Protein 1YBX (pdb70)

CATH classification: 3.30.1310.10

Secondary structure (DSSP, 8-state):
-HHHHHHHH-----HHHHHHHH-EEEEEETTTTEEEEEETT--EEEEEE-GGG--TT----HHHHHHHHHHHHHHHH--HHHHHHH-/-HHHHHHHHH-----HHHHHHHH-EEEEEETTTTEEEEEETT--EEEEEE-GGG--TT----HHHHHHHHHHHHHHHH--HHHHHHT-

Solvent-accessible surface area: 10453 Å² total

B-factor: mean 31.69, std 5.4, range [2.0, 58.17]

Nearest PDB structures (foldseek):
  1ybx-assembly1_A  TM=1.006E+00  e=7.674E-14  Acetivibrio thermocellus
  1pug-assembly1_A  TM=8.263E-01  e=1.359E-05  Escherichia coli
  1pug-assembly2_C  TM=8.792E-01  e=3.454E-05  Escherichia coli
  1pug-assembly2_D  TM=8.418E-01  e=7.685E-05  Escherichia coli
  1pug-assembly1_B  TM=8.303E-01  e=6.726E-05  Escherichia coli

Foldseek 3Di:
DVVVVVLVVLCVLVVVVVVQQPAWDKFFFPVRQWIWIATLVGDTDDIHGHCVPVDPVPVVCVVGCVVGSVVRSVVSVCVVVSVVVSD/DVVVVVVLVVLVVLCVLVVQQQPAWDKFFPPVRQWMWIAGLVRDTDDIHHHCVVDDPVPVVCVVGVVVRSVVRSVVSVCSVVSVVVSD

Radius of gyration: 20.38 Å; Cα contacts (8 Å, |Δi|>4): 255; chains: 2; bounding box: 25×35×67 Å

InterPro domains:
  IPR004401 Nucleoid-associated protein YbaB/EbfC [MF_00274] (11-105)
  IPR004401 Nucleoid-associated protein YbaB/EbfC [PF02575] (18-106)
  IPR004401 Nucleoid-associated protein YbaB/EbfC [PIRSF004555] (10-112)
  IPR004401 Nucleoid-associated protein YbaB/EbfC [PTHR33449] (8-112)
  IPR004401 Nucleoid-associated protein YbaB/EbfC [TIGR00103] (11-112)
  IPR036894 Nucleoid-associated protein YbaB-like domain superfamily [G3DSA:3.30.1310.10] (13-113)
  IPR036894 Nucleoid-associated protein YbaB-like domain superfamily [SSF82607] (18-111)

Structure (mmCIF, N/CA/C/O backbone):
data_1YBX
#
_entry.id   1YBX
#
_cell.length_a   49.914
_cell.length_b   36.792
_cell.length_c   61.824
_cell.angle_alpha   90.00
_cell.angle_beta   111.93
_cell.angle_gamma   90.00
#
_symmetry.space_group_name_H-M   'P 1 21 1'
#
loop_
_entity.id
_entity.type
_entity.pdbx_description
1 polymer 'Conserved hypothetical protein'
2 non-polymer 'UNKNOWN ATOM OR ION'
3 water water
#
loop_
_atom_site.group_PDB
_atom_site.id
_atom_site.type_symbol
_atom_site.label_atom_id
_atom_site.label_alt_id
_atom_site.label_comp_id
_atom_site.label_asym_id
_atom_site.label_entity_id
_atom_site.label_seq_id
_atom_site.pdbx_PDB_ins_code
_atom_site.Cartn_x
_atom_site.Cartn_y
_atom_site.Cartn_z
_atom_site.occupancy
_atom_site.B_iso_or_equiv
_atom_site.auth_seq_id
_atom_site.auth_comp_id
_atom_site.auth_asym_id
_atom_site.auth_atom_id
_atom_site.pdbx_PDB_model_num
ATOM 1 N N . ILE A 1 43 ? -15.185 21.106 92.525 1.00 31.41 13 ILE A N 1
ATOM 2 C CA . ILE A 1 43 ? -15.684 19.821 91.928 1.00 30.96 13 ILE A CA 1
ATOM 3 C C . ILE A 1 43 ? -16.951 20.027 91.102 1.00 30.48 13 ILE A C 1
ATOM 4 O O . ILE A 1 43 ? -17.117 19.371 90.061 1.00 29.45 13 ILE A O 1
ATOM 7 N N . ASN A 1 44 ? -17.831 20.920 91.564 1.00 30.02 14 ASN A N 1
ATOM 8 C CA . ASN A 1 44 ? -19.076 21.247 90.851 1.00 30.76 14 ASN A CA 1
ATOM 9 C C . ASN A 1 44 ? -18.802 21.675 89.394 1.00 30.93 14 ASN A C 1
ATOM 10 O O . ASN A 1 44 ? -19.348 21.109 88.446 1.00 31.26 14 ASN A O 1
ATOM 12 N N . ASN A 1 45 ? -17.924 22.651 89.222 1.00 30.96 15 ASN A N 1
ATOM 13 C CA . ASN A 1 45 ? -17.604 23.154 87.880 1.00 31.15 15 ASN A CA 1
ATOM 14 C C . ASN A 1 45 ? -16.892 22.119 87.003 1.00 29.78 15 ASN A C 1
ATOM 15 O O . ASN A 1 45 ? -17.044 22.132 85.757 1.00 30.22 15 ASN A O 1
ATOM 20 N N . LEU A 1 46 ? -16.103 21.227 87.611 1.00 27.96 16 LEU A N 1
ATOM 21 C CA . LEU A 1 46 ? -15.531 20.109 86.845 1.00 27.50 16 LEU A CA 1
ATOM 22 C C . LEU A 1 46 ? -16.617 19.194 86.265 1.00 25.87 16 LEU A C 1
ATOM 23 O O . LEU A 1 46 ? -16.551 18.782 85.101 1.00 26.05 16 LEU A O 1
ATOM 28 N N . VAL A 1 47 ? -17.585 18.845 87.113 1.00 25.18 17 VAL A N 1
ATOM 29 C CA . VAL A 1 47 ? -18.699 18.010 86.688 1.00 24.88 17 VAL A CA 1
ATOM 30 C C . VAL A 1 47 ? -19.396 18.645 85.475 1.00 24.68 17 VAL A C 1
ATOM 31 O O . VAL A 1 47 ? -19.578 17.998 84.447 1.00 23.10 17 VAL A O 1
ATOM 35 N N . LYS A 1 48 ? -19.790 19.905 85.615 1.00 25.11 18 LYS A N 1
ATOM 36 C CA . LYS A 1 48 ? -20.426 20.644 84.501 1.00 25.67 18 LYS A CA 1
ATOM 37 C C . LYS A 1 48 ? -19.590 20.711 83.220 1.00 25.58 18 LYS A C 1
ATOM 38 O O . LYS A 1 48 ? -20.146 20.626 82.121 1.00 24.25 18 LYS A O 1
ATOM 42 N N . GLN A 1 49 ? -18.272 20.840 83.369 1.00 25.53 19 GLN A N 1
ATOM 43 C CA . GLN A 1 49 ? -17.310 20.890 82.279 1.00 26.14 19 GLN A CA 1
ATOM 44 C C . GLN A 1 49 ? -17.227 19.540 81.540 1.00 24.76 19 GLN A C 1
ATOM 45 O O . GLN A 1 49 ? -17.216 19.495 80.304 1.00 24.35 19 GLN A O 1
ATOM 51 N N . ALA A 1 50 ? -17.178 18.455 82.310 1.00 23.21 20 ALA A N 1
ATOM 52 C CA . ALA A 1 50 ? -17.119 17.103 81.761 1.00 22.07 20 ALA A CA 1
ATOM 53 C C . ALA A 1 50 ? -18.435 16.787 81.054 1.00 20.98 20 ALA A C 1
ATOM 54 O O . ALA A 1 50 ? -18.431 16.223 79.980 1.00 20.52 20 ALA A O 1
ATOM 56 N N . GLN A 1 51 ? -19.544 17.179 81.684 1.00 21.82 21 GLN A N 1
ATOM 57 C CA . GLN A 1 51 ? -20.907 17.008 81.111 1.00 22.08 21 GLN A CA 1
ATOM 58 C C . GLN A 1 51 ? -21.061 17.756 79.780 1.00 22.40 21 GLN A C 1
ATOM 59 O O . GLN A 1 51 ? -21.601 17.206 78.801 1.00 22.00 21 GLN A O 1
ATOM 65 N N . LYS A 1 52 ? -20.578 19.001 79.749 1.00 23.58 22 LYS A N 1
ATOM 66 C CA . LYS A 1 52 ? -20.555 19.827 78.526 1.00 24.22 22 LYS A CA 1
ATOM 67 C C . LYS A 1 52 ? -19.708 19.170 77.442 1.00 25.57 22 LYS A C 1
ATOM 68 O O . LYS A 1 52 ? -20.101 19.138 76.266 1.00 23.21 22 LYS A O 1
ATOM 82 N N . GLN A 1 54 ? -19.108 16.016 77.145 1.00 25.01 24 GLN A N 1
ATOM 83 C CA . GLN A 1 54 ? -19.851 14.851 76.695 1.00 24.86 24 GLN A CA 1
ATOM 84 C C . GLN A 1 54 ? -20.982 15.211 75.707 1.00 22.86 24 GLN A C 1
ATOM 85 O O . GLN A 1 54 ? -21.144 14.559 74.695 1.00 22.66 24 GLN A O 1
ATOM 91 N N . ARG A 1 55 ? -21.755 16.245 76.026 1.00 22.39 25 ARG A N 1
ATOM 92 C CA . ARG A 1 55 ? -22.799 16.771 75.109 1.00 22.66 25 ARG A CA 1
ATOM 93 C C . ARG A 1 55 ? -22.157 17.187 73.780 1.00 22.68 25 ARG A C 1
ATOM 94 O O . ARG A 1 55 ? -22.631 16.813 72.704 1.00 21.35 25 ARG A O 1
ATOM 102 N N . ASP A 1 56 ? -21.091 17.994 73.870 1.00 23.03 26 ASP A N 1
ATOM 103 C CA . ASP A 1 56 ? -20.399 18.485 72.663 1.00 24.81 26 ASP A CA 1
ATOM 104 C C . ASP A 1 56 ? -19.883 17.359 71.802 1.00 25.64 26 ASP A C 1
ATOM 105 O O . ASP A 1 56 ? -19.994 17.395 70.557 1.00 25.33 26 ASP A O 1
ATOM 118 N N . GLU A 1 58 ? -20.995 14.189 71.617 1.00 27.35 28 GLU A N 1
ATOM 119 C CA . GLU A 1 58 ? -22.099 13.499 70.936 1.00 28.32 28 GLU A CA 1
ATOM 120 C C . GLU A 1 58 ? -22.643 14.327 69.758 1.00 26.14 28 GLU A C 1
ATOM 121 O O . GLU A 1 58 ? -22.938 13.777 68.695 1.00 27.38 28 GLU A O 1
ATOM 127 N N . ARG A 1 59 ? -22.702 15.642 69.924 1.00 24.72 29 ARG A N 1
ATOM 128 C CA . ARG A 1 59 ? -23.127 16.527 68.836 1.00 25.22 29 ARG A CA 1
ATOM 129 C C . ARG A 1 59 ? -22.149 16.514 67.650 1.00 25.12 29 ARG A C 1
ATOM 130 O O . ARG A 1 59 ? -22.573 16.406 66.481 1.00 24.10 29 ARG A O 1
ATOM 138 N N . VAL A 1 60 ? -20.854 16.634 67.945 1.00 25.64 30 VAL A N 1
ATOM 139 C CA . VAL A 1 60 ? -19.830 16.680 66.898 1.00 28.01 30 VAL A CA 1
ATOM 140 C C . VAL A 1 60 ? -19.745 15.331 66.151 1.00 28.86 30 VAL A C 1
ATOM 141 O O . VAL A 1 60 ? -19.581 15.301 64.938 1.00 29.09 30 VAL A O 1
ATOM 145 N N . GLN A 1 61 ? -19.932 14.230 66.862 1.00 31.23 31 GLN A N 1
ATOM 146 C CA . GLN A 1 61 ? -20.067 12.918 66.216 1.00 32.59 31 GLN A CA 1
ATOM 147 C C . GLN A 1 61 ? -21.135 12.952 65.135 1.00 33.55 31 GLN A C 1
ATOM 148 O O . GLN A 1 61 ? -20.859 12.558 63.998 1.00 33.49 31 GLN A O 1
ATOM 151 N N . GLU A 1 62 ? -22.320 13.460 65.483 1.00 33.16 32 GLU A N 1
ATOM 152 C CA . GLU A 1 62 ? -23.432 13.591 64.522 1.00 33.80 32 GLU A CA 1
ATOM 153 C C . GLU A 1 62 ? -23.042 14.506 63.387 1.00 32.85 32 GLU A C 1
ATOM 154 O O . GLU A 1 62 ? -23.238 14.183 62.226 1.00 32.18 32 GLU A O 1
ATOM 160 N N . GLU A 1 63 ? -22.492 15.662 63.720 1.00 32.44 33 GLU A N 1
ATOM 161 C CA . GLU A 1 63 ? -22.156 16.651 62.701 1.00 32.81 33 GLU A CA 1
ATOM 162 C C . GLU A 1 63 ? -21.169 16.087 61.680 1.00 33.92 33 GLU A C 1
ATOM 163 O O . GLU A 1 63 ? -21.319 16.342 60.487 1.00 35.88 33 GLU A O 1
ATOM 169 N N . LEU A 1 64 ? -20.202 15.297 62.141 1.00 35.35 34 LEU A N 1
ATOM 170 C CA . LEU A 1 64 ? -19.124 14.773 61.292 1.00 36.55 34 LEU A CA 1
ATOM 171 C C . LEU A 1 64 ? -19.605 13.753 60.244 1.00 37.93 34 LEU A C 1
ATOM 172 O O . LEU A 1 64 ? -18.955 13.580 59.202 1.00 37.40 34 LEU A O 1
ATOM 177 N N . LYS A 1 65 ? -20.742 13.108 60.500 1.00 38.49 35 LYS A N 1
ATOM 178 C CA . LYS A 1 65 ? -21.292 12.126 59.559 1.00 39.43 35 LYS A CA 1
ATOM 179 C C . LYS A 1 65 ? -21.467 12.746 58.195 1.00 39.03 35 LYS A C 1
ATOM 180 O O . LYS A 1 65 ? -21.057 12.144 57.203 1.00 41.21 35 LYS A O 1
ATOM 184 N N . GLU A 1 66 ? -22.007 13.964 58.139 1.00 38.50 36 GLU A N 1
ATOM 185 C CA . GLU A 1 66 ? -22.331 14.624 56.853 1.00 38.03 36 GLU A CA 1
ATOM 186 C C . GLU A 1 66 ? -21.310 15.648 56.374 1.00 36.70 36 GLU A C 1
ATOM 187 O O . GLU A 1 66 ? -21.305 15.977 55.196 1.00 37.52 36 GLU A O 1
ATOM 189 N N . LYS A 1 67 ? -20.481 16.179 57.272 1.00 34.79 37 LYS A N 1
ATOM 190 C CA . LYS A 1 67 ? -19.422 17.113 56.892 1.00 34.04 37 LYS A CA 1
ATOM 191 C C . LYS A 1 67 ? -18.459 16.388 55.945 1.00 32.97 37 LYS A C 1
ATOM 192 O O . LYS A 1 67 ? -18.216 15.198 56.100 1.00 32.66 37 LYS A O 1
ATOM 198 N N . THR A 1 68 ? -17.910 17.112 54.994 1.00 32.74 38 THR A N 1
ATOM 199 C CA . THR A 1 68 ? -17.028 16.498 54.002 1.00 32.54 38 THR A CA 1
ATOM 200 C C . THR A 1 68 ? -15.739 17.274 53.794 1.00 31.92 38 THR A C 1
ATOM 201 O O . THR A 1 68 ? -15.647 18.443 54.152 1.00 31.93 38 THR A O 1
ATOM 205 N N . VAL A 1 69 ? -14.752 16.589 53.211 1.00 30.43 39 VAL A N 1
ATOM 206 C CA . VAL A 1 69 ? -13.516 17.202 52.726 1.00 29.36 39 VAL A CA 1
ATOM 207 C C . VAL A 1 69 ? -13.306 16.781 51.271 1.00 28.74 39 VAL A C 1
ATOM 208 O O . VAL A 1 69 ? -13.913 15.813 50.829 1.00 28.99 39 VAL A O 1
ATOM 212 N N . GLU A 1 70 ? -12.448 17.501 50.562 1.00 28.54 40 GLU A N 1
ATOM 213 C CA . GLU A 1 70 ? -12.164 17.228 49.129 1.00 30.38 40 GLU A CA 1
ATOM 214 C C . GLU A 1 70 ? -10.652 17.252 48.852 1.00 29.80 40 GLU A C 1
ATOM 215 O O . GLU A 1 70 ? -9.917 18.081 49.403 1.00 29.91 40 GLU A O 1
ATOM 221 N N . ALA A 1 71 ? -10.200 16.322 48.013 1.00 29.83 41 ALA A N 1
ATOM 222 C CA . ALA A 1 71 ? -8.814 16.246 47.572 1.00 29.04 41 ALA A CA 1
ATOM 223 C C . ALA A 1 71 ? -8.817 15.969 46.095 1.00 29.05 41 ALA A C 1
ATOM 224 O O . ALA A 1 71 ? -9.748 15.341 45.575 1.00 28.92 41 ALA A O 1
ATOM 226 N N . SER A 1 72 ? -7.773 16.399 45.422 1.00 28.82 42 SER A N 1
ATOM 227 C CA . SER A 1 72 ? -7.636 16.003 44.031 1.00 29.62 42 SER A CA 1
ATOM 228 C C . SER A 1 72 ? -6.191 15.687 43.676 1.00 29.67 42 SER A C 1
ATOM 229 O O . SER A 1 72 ? -5.247 15.966 44.454 1.00 29.51 42 SER A O 1
ATOM 232 N N . ALA A 1 73 ? -6.032 15.076 42.507 1.00 29.43 43 ALA A N 1
ATOM 233 C CA . ALA A 1 73 ? -4.750 14.700 41.980 1.00 29.76 43 ALA A CA 1
ATOM 234 C C . ALA A 1 73 ? -4.760 14.954 40.487 1.00 30.28 43 ALA A C 1
ATOM 235 O O . ALA A 1 73 ? -5.832 15.053 39.873 1.00 30.00 43 ALA A O 1
ATOM 237 N N . GLY A 1 74 ? -3.563 15.068 39.919 1.00 30.37 44 GLY A N 1
ATOM 238 C CA . GLY A 1 74 ? -3.380 15.200 38.471 1.00 30.91 44 GLY A CA 1
ATOM 239 C C . GLY A 1 74 ? -3.885 16.528 37.985 1.00 31.30 44 GLY A C 1
ATOM 240 O O . GLY A 1 74 ? -4.488 16.610 36.927 1.00 31.55 44 GLY A O 1
ATOM 241 N N . GLY A 1 75 ? -3.658 17.567 38.784 1.00 32.20 45 GLY A N 1
ATOM 242 C CA . GLY A 1 75 ? -4.114 18.911 38.453 1.00 32.59 45 GLY A CA 1
ATOM 243 C C . GLY A 1 75 ? -5.604 18.947 38.205 1.00 32.58 45 GLY A C 1
ATOM 244 O O . GLY A 1 75 ? -6.066 19.516 37.203 1.00 33.13 45 GLY A O 1
ATOM 245 N N . GLY A 1 76 ? -6.345 18.293 39.092 1.00 32.62 46 GLY A N 1
ATOM 246 C CA . GLY A 1 76 ? -7.794 18.320 39.059 1.00 32.63 46 GLY A CA 1
ATOM 247 C C . GLY A 1 76 ? -8.450 17.301 38.149 1.00 32.19 46 GLY A C 1
ATOM 248 O O . GLY A 1 76 ? -9.664 17.309 38.016 1.00 32.44 46 GLY A O 1
ATOM 249 N N . ALA A 1 77 ? -7.651 16.417 37.562 1.00 31.39 47 ALA A N 1
ATOM 250 C CA . ALA A 1 77 ? -8.147 15.276 36.774 1.00 31.26 47 ALA A CA 1
ATOM 251 C C . ALA A 1 77 ? -8.944 14.279 37.630 1.00 30.18 47 ALA A C 1
ATOM 252 O O . ALA A 1 77 ? -9.882 13.656 37.123 1.00 28.83 47 ALA A O 1
ATOM 254 N N . VAL A 1 78 ? -8.553 14.100 38.907 1.00 29.13 48 VAL A N 1
ATOM 255 C CA . VAL A 1 78 ? -9.297 13.214 39.807 1.00 28.19 48 VAL A CA 1
ATOM 256 C C . VAL A 1 78 ? -9.663 13.974 41.093 1.00 28.61 48 VAL A C 1
ATOM 257 O O . VAL A 1 78 ? -8.782 14.568 41.732 1.00 29.32 48 VAL A O 1
ATOM 261 N N . THR A 1 79 ? -10.935 13.923 41.482 1.00 27.31 49 THR A N 1
ATOM 262 C CA . THR A 1 79 ? -11.401 14.603 42.693 1.00 27.69 49 THR A CA 1
ATOM 263 C C . THR A 1 79 ? -12.172 13.615 43.580 1.00 27.07 49 THR A C 1
ATOM 264 O O . THR A 1 79 ? -13.021 12.870 43.112 1.00 26.88 49 THR A O 1
ATOM 268 N N . VAL A 1 80 ? -11.837 13.587 44.864 1.00 26.72 50 VAL A N 1
ATOM 269 C CA . VAL A 1 80 ? -12.418 12.664 45.820 1.00 27.33 50 VAL A CA 1
ATOM 270 C C . VAL A 1 80 ? -13.033 13.511 46.980 1.00 27.50 50 VAL A C 1
ATOM 271 O O . VAL A 1 80 ? -12.375 14.412 47.501 1.00 28.33 50 VAL A O 1
ATOM 275 N N . VAL A 1 81 ? -14.293 13.228 47.291 1.00 28.02 51 VAL A N 1
ATOM 276 C CA . VAL A 1 81 ? -15.012 13.808 48.452 1.00 28.69 51 VAL A CA 1
ATOM 277 C C . VAL A 1 81 ? -15.227 12.701 49.485 1.00 28.73 51 VAL A C 1
ATOM 278 O O . VAL A 1 81 ? -15.866 11.677 49.202 1.00 27.98 51 VAL A O 1
ATOM 282 N N . ALA A 1 82 ? -14.732 12.946 50.705 1.00 29.49 52 ALA A N 1
ATOM 283 C CA . ALA A 1 82 ? -14.887 12.041 51.837 1.00 29.57 52 ALA A CA 1
ATOM 284 C C . ALA A 1 82 ? -15.606 12.781 52.982 1.00 31.25 52 ALA A C 1
ATOM 285 O O . ALA A 1 82 ? -15.515 14.000 53.079 1.00 31.72 52 ALA A O 1
ATOM 287 N N . THR A 1 83 ? -16.357 12.038 53.790 1.00 31.49 53 THR A N 1
ATOM 288 C CA . THR A 1 83 ? -17.035 12.590 54.967 1.00 32.98 53 THR A CA 1
ATOM 289 C C . THR A 1 83 ? -16.141 12.492 56.179 1.00 32.36 53 THR A C 1
ATOM 290 O O . THR A 1 83 ? -15.090 11.861 56.141 1.00 30.74 53 THR A O 1
ATOM 294 N N . GLY A 1 84 ? -16.591 13.118 57.270 1.00 34.61 54 GLY A N 1
ATOM 295 C CA . GLY A 1 84 ? -15.937 13.003 58.560 1.00 34.80 54 GLY A CA 1
ATOM 296 C C . GLY A 1 84 ? -15.912 11.611 59.148 1.00 36.05 54 GLY A C 1
ATOM 297 O O . GLY A 1 84 ? -15.116 11.350 60.054 1.00 37.24 54 GLY A O 1
ATOM 298 N N . ARG A 1 85 ? -16.748 10.699 58.655 1.00 35.84 55 ARG A N 1
ATOM 299 C CA . ARG A 1 85 ? -16.612 9.285 59.050 1.00 36.30 55 ARG A CA 1
ATOM 300 C C . ARG A 1 85 ? -15.792 8.411 58.072 1.00 35.91 55 ARG A C 1
ATOM 301 O O . ARG A 1 85 ? -15.792 7.179 58.184 1.00 34.29 55 ARG A O 1
ATOM 304 N N . LYS A 1 86 ? -15.073 9.068 57.149 1.00 36.10 56 LYS A N 1
ATOM 305 C CA . LYS A 1 86 ? -14.282 8.427 56.086 1.00 37.56 56 LYS A CA 1
ATOM 306 C C . LYS A 1 86 ? -15.053 7.555 55.134 1.00 37.93 56 LYS A C 1
ATOM 307 O O . LYS A 1 86 ? -14.509 6.597 54.565 1.00 40.46 56 LYS A O 1
ATOM 313 N N . ASP A 1 87 ? -16.303 7.914 54.887 1.00 36.92 57 ASP A N 1
ATOM 314 C CA . ASP A 1 87 ? -17.043 7.310 53.790 1.00 35.74 57 ASP A CA 1
ATOM 315 C C . ASP A 1 87 ? -16.640 8.163 52.582 1.00 34.60 57 ASP A C 1
ATOM 316 O O . ASP A 1 87 ? -16.581 9.397 52.673 1.00 34.36 57 ASP A O 1
ATOM 321 N N . ILE A 1 88 ? -16.308 7.497 51.479 1.00 31.97 58 ILE A N 1
ATOM 322 C CA . ILE A 1 88 ? -16.175 8.192 50.188 1.00 30.77 58 ILE A CA 1
ATOM 323 C C . ILE A 1 88 ? -17.581 8.506 49.637 1.00 30.15 58 ILE A C 1
ATOM 324 O O . ILE A 1 88 ? -18.397 7.595 49.391 1.00 28.88 58 ILE A O 1
ATOM 329 N N . LYS A 1 89 ? -17.869 9.803 49.473 1.00 29.59 59 LYS A N 1
ATOM 330 C CA . LYS A 1 89 ? -19.157 10.263 48.968 1.00 30.06 59 LYS A CA 1
ATOM 331 C C . LYS A 1 89 ? -19.172 10.378 47.458 1.00 29.09 59 LYS A C 1
ATOM 332 O O . LYS A 1 89 ? -20.146 10.024 46.814 1.00 27.39 59 LYS A O 1
ATOM 336 N N . GLU A 1 90 ? -18.084 10.874 46.893 1.00 29.08 60 GLU A N 1
ATOM 337 C CA . GLU A 1 90 ? -18.031 11.070 45.457 1.00 29.33 60 GLU A CA 1
ATOM 338 C C . GLU A 1 90 ? -16.632 10.920 44.910 1.00 27.69 60 GLU A C 1
ATOM 339 O O . GLU A 1 90 ? -15.652 11.278 45.553 1.00 27.51 60 GLU A O 1
ATOM 345 N N . ILE A 1 91 ? -16.552 10.432 43.675 1.00 27.70 61 ILE A N 1
ATOM 346 C CA . ILE A 1 91 ? -15.313 10.396 42.941 1.00 27.48 61 ILE A CA 1
ATOM 347 C C . ILE A 1 91 ? -15.642 10.925 41.539 1.00 26.64 61 ILE A C 1
ATOM 348 O O . ILE A 1 91 ? -16.540 10.382 40.878 1.00 25.36 61 ILE A O 1
ATOM 353 N N . THR A 1 92 ? -14.933 11.971 41.124 1.00 27.21 62 THR A N 1
ATOM 354 C CA . THR A 1 92 ? -15.068 12.574 39.768 1.00 27.29 62 THR A CA 1
ATOM 355 C C . THR A 1 92 ? -13.761 12.452 39.019 1.00 27.34 62 THR A C 1
ATOM 356 O O . THR A 1 92 ? -12.723 12.892 39.515 1.00 28.57 62 THR A O 1
ATOM 360 N N . ILE A 1 93 ? -13.817 11.875 37.807 1.00 26.84 63 ILE A N 1
ATOM 361 C CA . ILE A 1 93 ? -12.629 11.584 37.017 1.00 26.59 63 ILE A CA 1
ATOM 362 C C . ILE A 1 93 ? -12.814 12.258 35.665 1.00 26.47 63 ILE A C 1
ATOM 363 O O . ILE A 1 93 ? -13.833 12.025 35.014 1.00 26.25 63 ILE A O 1
ATOM 368 N N . LYS A 1 94 ? -11.835 13.066 35.239 1.00 27.07 64 LYS A N 1
ATOM 369 C CA . LYS A 1 94 ? -11.857 13.685 33.908 1.00 26.61 64 LYS A CA 1
ATOM 370 C C . LYS A 1 94 ? -11.452 12.663 32.837 1.00 25.59 64 LYS A C 1
ATOM 371 O O . LYS A 1 94 ? -10.567 11.855 33.084 1.00 24.46 64 LYS A O 1
ATOM 377 N N . PRO A 1 95 ? -12.137 12.653 31.670 1.00 25.10 65 PRO A N 1
ATOM 378 C CA . PRO A 1 95 ? -11.828 11.623 30.648 1.00 26.15 65 PRO A CA 1
ATOM 379 C C . PRO A 1 95 ? -10.400 11.610 30.093 1.00 25.62 65 PRO A C 1
ATOM 380 O O . PRO A 1 95 ? -9.938 10.578 29.640 1.00 25.59 65 PRO A O 1
ATOM 384 N N . GLU A 1 96 ? -9.697 12.730 30.182 1.00 27.12 66 GLU A N 1
ATOM 385 C CA . GLU A 1 96 ? -8.287 12.814 29.725 1.00 27.82 66 GLU A CA 1
ATOM 386 C C . GLU A 1 96 ? -7.341 11.809 30.415 1.00 27.78 66 GLU A C 1
ATOM 387 O O . GLU A 1 96 ? -6.334 11.415 29.826 1.00 26.11 66 GLU A O 1
ATOM 393 N N . VAL A 1 97 ? -7.667 11.384 31.640 1.00 26.66 67 VAL A N 1
ATOM 394 C CA . VAL A 1 97 ? -6.859 10.378 32.350 1.00 27.33 67 VAL A CA 1
ATOM 395 C C . VAL A 1 97 ? -7.433 8.941 32.318 1.00 28.14 67 VAL A C 1
ATOM 396 O O . VAL A 1 97 ? -6.884 8.005 32.955 1.00 29.55 67 VAL A O 1
ATOM 400 N N . VAL A 1 98 ? -8.502 8.763 31.556 1.00 29.08 68 VAL A N 1
ATOM 401 C CA . VAL A 1 98 ? -9.151 7.465 31.386 1.00 29.31 68 VAL A CA 1
ATOM 402 C C . VAL A 1 98 ? -8.696 6.893 30.033 1.00 30.73 68 VAL A C 1
ATOM 403 O O . VAL A 1 98 ? -9.252 7.227 28.961 1.00 30.79 68 VAL A O 1
ATOM 407 N N . ASP A 1 99 ? -7.709 6.008 30.102 1.00 31.54 69 ASP A N 1
ATOM 408 C CA . ASP A 1 99 ? -7.094 5.446 28.913 1.00 33.43 69 ASP A CA 1
ATOM 409 C C . ASP A 1 99 ? -6.759 4.000 29.174 1.00 33.00 69 ASP A C 1
ATOM 410 O O . ASP A 1 99 ? -5.879 3.708 29.982 1.00 35.05 69 ASP A O 1
ATOM 415 N N . PRO A 1 100 ? -7.443 3.086 28.479 1.00 32.94 70 PRO A N 1
ATOM 416 C CA . PRO A 1 100 ? -7.287 1.675 28.775 1.00 32.97 70 PRO A CA 1
ATOM 417 C C . PRO A 1 100 ? -5.888 1.138 28.470 1.00 32.85 70 PRO A C 1
ATOM 418 O O . PRO A 1 100 ? -5.534 0.050 28.954 1.00 33.24 70 PRO A O 1
ATOM 422 N N . ASP A 1 101 ? -5.109 1.899 27.696 1.00 33.04 71 ASP A N 1
ATOM 423 C CA . ASP A 1 101 ? -3.713 1.599 27.439 1.00 33.94 71 ASP A CA 1
ATOM 424 C C . ASP A 1 101 ? -2.738 2.238 28.436 1.00 33.53 71 ASP A C 1
ATOM 425 O O . ASP A 1 101 ? -1.547 2.031 28.324 1.00 33.30 71 ASP A O 1
ATOM 430 N N . ASP A 1 102 ? -3.256 2.934 29.457 1.00 33.71 72 ASP A N 1
ATOM 431 C CA . ASP A 1 102 ? -2.423 3.549 30.518 1.00 33.03 72 ASP A CA 1
ATOM 432 C C . ASP A 1 102 ? -3.242 3.587 31.818 1.00 32.19 72 ASP A C 1
ATOM 433 O O . ASP A 1 102 ? -3.586 4.641 32.316 1.00 33.11 72 ASP A O 1
ATOM 438 N N . VAL A 1 103 ? -3.567 2.406 32.312 1.00 31.23 73 VAL A N 1
ATOM 439 C CA . VAL A 1 103 ? -4.340 2.212 33.552 1.00 32.07 73 VAL A CA 1
ATOM 440 C C . VAL A 1 103 ? -3.493 2.608 34.770 1.00 32.28 73 VAL A C 1
ATOM 441 O O . VAL A 1 103 ? -4.010 2.911 35.856 1.00 31.17 73 VAL A O 1
ATOM 445 N N . GLU A 1 104 ? -2.180 2.570 34.605 1.00 32.70 74 GLU A N 1
ATOM 446 C CA . GLU A 1 104 ? -1.285 2.934 35.721 1.00 34.02 74 GLU A CA 1
ATOM 447 C C . GLU A 1 104 ? -1.450 4.394 36.103 1.00 33.99 74 GLU A C 1
ATOM 448 O O . GLU A 1 104 ? -1.465 4.715 37.303 1.00 33.12 74 GLU A O 1
ATOM 462 N N . LEU A 1 106 ? -4.238 6.310 35.844 1.00 32.73 76 LEU A N 1
ATOM 463 C CA . LEU A 1 106 ? -5.455 6.429 36.649 1.00 32.42 76 LEU A CA 1
ATOM 464 C C . LEU A 1 106 ? -5.324 5.745 38.029 1.00 30.73 76 LEU A C 1
ATOM 465 O O . LEU A 1 106 ? -5.808 6.269 39.026 1.00 29.65 76 LEU A O 1
ATOM 470 N N . GLN A 1 107 ? -4.690 4.579 38.088 1.00 29.17 77 GLN A N 1
ATOM 471 C CA . GLN A 1 107 ? -4.458 3.921 39.367 1.00 28.08 77 GLN A CA 1
ATOM 472 C C . GLN A 1 107 ? -3.712 4.865 40.338 1.00 28.28 77 GLN A C 1
ATOM 473 O O . GLN A 1 107 ? -4.141 5.038 41.496 1.00 27.34 77 GLN A O 1
ATOM 479 N N . ASP A 1 108 ? -2.613 5.449 39.863 1.00 27.99 78 ASP A N 1
ATOM 480 C CA . ASP A 1 108 ? -1.747 6.358 40.652 1.00 28.41 78 ASP A CA 1
ATOM 481 C C . ASP A 1 108 ? -2.520 7.572 41.146 1.00 27.75 78 ASP A C 1
ATOM 482 O O . ASP A 1 108 ? -2.315 8.049 42.261 1.00 26.69 78 ASP A O 1
ATOM 487 N N . LEU A 1 109 ? -3.389 8.069 40.271 1.00 27.60 79 LEU A N 1
ATOM 488 C CA . LEU A 1 109 ? -4.090 9.305 40.522 1.00 27.56 79 LEU A CA 1
ATOM 489 C C . LEU A 1 109 ? -5.211 9.105 41.534 1.00 28.54 79 LEU A C 1
ATOM 490 O O . LEU A 1 109 ? -5.320 9.893 42.482 1.00 27.47 79 LEU A O 1
ATOM 495 N N . ILE A 1 110 ? -6.001 8.038 41.354 1.00 28.61 80 ILE A N 1
ATOM 496 C CA . ILE A 1 110 ? -7.034 7.652 42.308 1.00 29.62 80 ILE A CA 1
ATOM 497 C C . ILE A 1 110 ? -6.393 7.440 43.674 1.00 28.85 80 ILE A C 1
ATOM 498 O O . ILE A 1 110 ? -6.866 7.962 44.708 1.00 28.27 80 ILE A O 1
ATOM 503 N N . LEU A 1 111 ? -5.297 6.695 43.677 1.00 27.89 81 LEU A N 1
ATOM 504 C CA . LEU A 1 111 ? -4.646 6.319 44.948 1.00 28.69 81 LEU A CA 1
ATOM 505 C C . LEU A 1 111 ? -4.203 7.559 45.720 1.00 27.26 81 LEU A C 1
ATOM 506 O O . LEU A 1 111 ? -4.453 7.669 46.924 1.00 26.35 81 LEU A O 1
ATOM 511 N N . ALA A 1 112 ? -3.561 8.499 45.027 1.00 26.50 82 ALA A N 1
ATOM 512 C CA . ALA A 1 112 ? -3.092 9.765 45.658 1.00 25.96 82 ALA A CA 1
ATOM 513 C C . ALA A 1 112 ? -4.261 10.598 46.212 1.00 25.03 82 ALA A C 1
ATOM 514 O O . ALA A 1 112 ? -4.203 11.031 47.359 1.00 23.45 82 ALA A O 1
ATOM 516 N N . ALA A 1 113 ? -5.343 10.741 45.424 1.00 24.36 83 ALA A N 1
ATOM 517 C CA . ALA A 1 113 ? -6.468 11.587 45.797 1.00 25.03 83 ALA A CA 1
ATOM 518 C C . ALA A 1 113 ? -7.327 10.977 46.902 1.00 25.13 83 ALA A C 1
ATOM 519 O O . ALA A 1 113 ? -7.733 11.687 47.840 1.00 25.97 83 ALA A O 1
ATOM 521 N N . VAL A 1 114 ? -7.513 9.658 46.866 1.00 25.40 84 VAL A N 1
ATOM 522 C CA . VAL A 1 114 ? -8.186 8.950 47.970 1.00 25.93 84 VAL A CA 1
ATOM 523 C C . VAL A 1 114 ? -7.401 9.057 49.288 1.00 26.23 84 VAL A C 1
ATOM 524 O O . VAL A 1 114 ? -7.966 9.410 50.314 1.00 23.84 84 VAL A O 1
ATOM 528 N N . ASN A 1 115 ? -6.101 8.800 49.250 1.00 25.64 85 ASN A N 1
ATOM 529 C CA . ASN A 1 115 ? -5.316 8.900 50.467 1.00 26.86 85 ASN A CA 1
ATOM 530 C C . ASN A 1 115 ? -5.253 10.336 51.066 1.00 27.03 85 ASN A C 1
ATOM 531 O O . ASN A 1 115 ? -5.354 10.526 52.283 1.00 25.13 85 ASN A O 1
ATOM 536 N N . GLU A 1 116 ? -5.124 11.336 50.204 1.00 27.76 86 GLU A N 1
ATOM 537 C CA . GLU A 1 116 ? -5.147 12.745 50.630 1.00 28.56 86 GLU A CA 1
ATOM 538 C C . GLU A 1 116 ? -6.538 13.151 51.187 1.00 27.92 86 GLU A C 1
ATOM 539 O O . GLU A 1 116 ? -6.624 13.900 52.181 1.00 26.34 86 GLU A O 1
ATOM 545 N N . ALA A 1 117 ? -7.617 12.652 50.582 1.00 27.77 87 ALA A N 1
ATOM 546 C CA . ALA A 1 117 ? -8.958 12.885 51.108 1.00 28.65 87 ALA A CA 1
ATOM 547 C C . ALA A 1 117 ? -9.131 12.260 52.512 1.00 28.50 87 ALA A C 1
ATOM 548 O O . ALA A 1 117 ? -9.658 12.911 53.426 1.00 27.56 87 ALA A O 1
ATOM 550 N N . LEU A 1 118 ? -8.660 11.022 52.675 1.00 27.43 88 LEU A N 1
ATOM 551 C CA . LEU A 1 118 ? -8.697 10.345 53.980 1.00 28.11 88 LEU A CA 1
ATOM 552 C C . LEU A 1 118 ? -7.857 11.097 55.035 1.00 27.81 88 LEU A C 1
ATOM 553 O O . LEU A 1 118 ? -8.303 11.287 56.166 1.00 27.88 88 LEU A O 1
ATOM 558 N N . ARG A 1 119 ? -6.675 11.562 54.641 1.00 28.45 89 ARG A N 1
ATOM 559 C CA . ARG A 1 119 ? -5.826 12.430 55.486 1.00 30.83 89 ARG A CA 1
ATOM 560 C C . ARG A 1 119 ? -6.555 13.714 55.936 1.00 30.33 89 ARG A C 1
ATOM 561 O O . ARG A 1 119 ? -6.532 14.075 57.120 1.00 28.74 89 ARG A O 1
ATOM 569 N N . LYS A 1 120 ? -7.199 14.396 54.993 1.00 30.27 90 LYS A N 1
ATOM 570 C CA . LYS A 1 120 ? -7.993 15.596 55.306 1.00 31.08 90 LYS A CA 1
ATOM 571 C C . LYS A 1 120 ? -9.175 15.325 56.242 1.00 31.26 90 LYS A C 1
ATOM 572 O O . LYS A 1 120 ? -9.518 16.167 57.078 1.00 32.28 90 LYS A O 1
ATOM 578 N N . ALA A 1 121 ? -9.786 14.149 56.127 1.00 31.42 91 ALA A N 1
ATOM 579 C CA . ALA A 1 121 ? -10.896 13.786 56.973 1.00 32.42 91 ALA A CA 1
ATOM 580 C C . ALA A 1 121 ? -1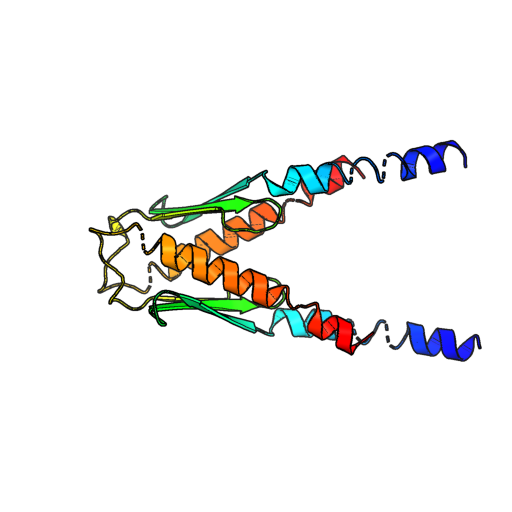0.417 13.581 58.421 1.00 32.33 91 ALA A C 1
ATOM 581 O O . ALA A 1 121 ? -11.055 14.089 59.360 1.00 31.57 91 ALA A O 1
ATOM 583 N N . ASP A 1 122 ? -9.294 12.870 58.577 1.00 32.18 92 ASP A N 1
ATOM 584 C CA . ASP A 1 122 ? -8.614 12.717 59.878 1.00 33.14 92 ASP A CA 1
ATOM 585 C C . ASP A 1 122 ? -8.311 14.060 60.538 1.00 32.35 92 ASP A C 1
ATOM 586 O O . ASP A 1 122 ? -8.436 14.233 61.751 1.00 30.87 92 ASP A O 1
ATOM 591 N N . GLU A 1 123 ? -7.851 14.981 59.715 1.00 32.69 93 GLU A N 1
ATOM 592 C CA . GLU A 1 123 ? -7.468 16.317 60.144 1.00 33.71 93 GLU A CA 1
ATOM 593 C C . GLU A 1 123 ? -8.671 17.119 60.622 1.00 33.65 93 GLU A C 1
ATOM 594 O O . GLU A 1 123 ? -8.579 17.815 61.626 1.00 32.12 93 GLU A O 1
ATOM 608 N N . VAL A 1 125 ? -11.580 15.847 61.708 1.00 32.55 95 VAL A N 1
ATOM 609 C CA . VAL A 1 125 ? -11.989 15.234 63.002 1.00 32.11 95 VAL A CA 1
ATOM 610 C C . VAL A 1 125 ? -11.148 15.736 64.184 1.00 31.04 95 VAL A C 1
ATOM 611 O O . VAL A 1 125 ? -11.697 16.092 65.226 1.00 30.44 95 VAL A O 1
ATOM 615 N N . THR A 1 126 ? -9.830 15.770 64.031 1.00 30.46 96 THR A N 1
ATOM 616 C CA . THR A 1 126 ? -8.934 16.270 65.090 1.00 30.38 96 THR A CA 1
ATOM 617 C C . THR A 1 126 ? -9.214 17.727 65.440 1.00 29.76 96 THR A C 1
ATOM 618 O O . THR A 1 126 ? -9.279 18.086 66.618 1.00 28.78 96 THR A O 1
ATOM 622 N N . ALA A 1 127 ? -9.392 18.553 64.413 1.00 29.44 97 ALA A N 1
ATOM 623 C CA . ALA A 1 127 ? -9.773 19.947 64.594 1.00 29.78 97 ALA A CA 1
ATOM 624 C C . ALA A 1 127 ? -11.072 20.065 65.406 1.00 30.35 97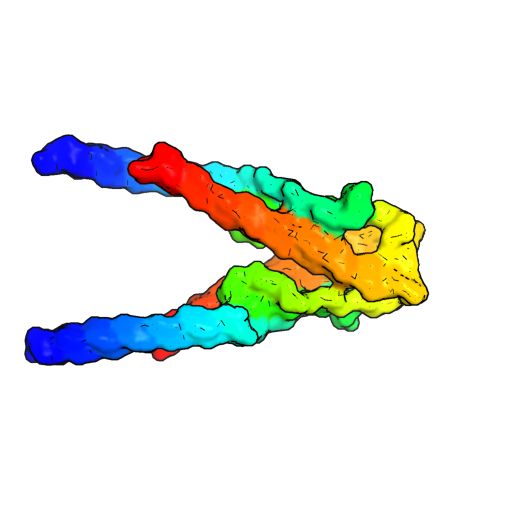 ALA A C 1
ATOM 625 O O . ALA A 1 127 ? -11.130 20.795 66.401 1.00 29.14 97 ALA A O 1
ATOM 627 N N . GLU A 1 128 ? -12.094 19.305 65.012 1.00 31.71 98 GLU A N 1
ATOM 628 C CA . GLU A 1 128 ? -13.381 19.360 65.694 1.00 32.96 98 GLU A CA 1
ATOM 629 C C . GLU A 1 128 ? -13.318 18.884 67.154 1.00 33.40 98 GLU A C 1
ATOM 630 O O . GLU A 1 128 ? -13.959 19.453 68.029 1.00 34.57 98 GLU A O 1
ATOM 636 N N . ILE A 1 129 ? -12.514 17.865 67.425 1.00 33.52 99 ILE A N 1
ATOM 637 C CA . ILE A 1 129 ? -12.295 17.404 68.790 1.00 34.13 99 ILE A CA 1
ATOM 638 C C . ILE A 1 129 ? -11.472 18.414 69.601 1.00 33.64 99 ILE A C 1
ATOM 639 O O . ILE A 1 129 ? -11.825 18.722 70.749 1.00 33.33 99 ILE A O 1
ATOM 644 N N . SER A 1 130 ? -10.419 18.966 69.004 1.00 32.32 100 SER A N 1
ATOM 645 C CA . SER A 1 130 ? -9.650 20.039 69.649 1.00 32.52 100 SER A CA 1
ATOM 646 C C . SER A 1 130 ? -10.495 21.256 70.065 1.00 32.04 100 SER A C 1
ATOM 647 O O . SER A 1 130 ? -10.247 21.842 71.126 1.00 31.92 100 SER A O 1
ATOM 650 N N . LYS A 1 131 ? -11.476 21.624 69.239 1.00 31.92 101 LYS A N 1
ATOM 651 C CA . LYS A 1 131 ? -12.321 22.798 69.510 1.00 33.19 101 LYS A CA 1
ATOM 652 C C . LYS A 1 131 ? -13.164 22.626 70.758 1.00 33.74 101 LYS A C 1
ATOM 653 O O . LYS A 1 131 ? -13.490 23.620 71.407 1.00 34.46 101 LYS A O 1
ATOM 659 N N . ILE A 1 132 ? -13.493 21.380 71.109 1.00 34.28 102 ILE A N 1
ATOM 660 C CA . ILE A 1 132 ? -14.398 21.117 72.233 1.00 34.91 102 ILE A CA 1
ATOM 661 C C . ILE A 1 132 ? -13.674 20.615 73.497 1.00 35.19 102 ILE A C 1
ATOM 662 O O . ILE A 1 132 ? -14.250 20.596 74.565 1.00 35.24 102 ILE A O 1
ATOM 667 N N . THR A 1 133 ? -12.414 20.222 73.345 1.00 35.46 103 THR A N 1
ATOM 668 C CA . THR A 1 133 ? -11.491 19.986 74.454 1.00 35.80 103 THR A CA 1
ATOM 669 C C . THR A 1 133 ? -10.498 21.163 74.457 1.00 35.15 103 THR A C 1
ATOM 670 O O . THR A 1 133 ? -9.985 21.553 75.492 1.00 35.97 103 THR A O 1
ATOM 674 N N . ASN B 1 42 ? -4.679 -11.131 94.061 1.00 37.98 12 ASN B N 1
ATOM 675 C CA . ASN B 1 42 ? -5.785 -10.163 93.744 1.00 38.22 12 ASN B CA 1
ATOM 676 C C . ASN B 1 42 ? -5.226 -8.891 93.103 1.00 37.35 12 ASN B C 1
ATOM 677 O O . ASN B 1 42 ? -5.709 -8.435 92.066 1.00 37.02 12 ASN B O 1
ATOM 682 N N . ILE B 1 43 ? -4.225 -8.318 93.775 1.00 36.72 13 ILE B N 1
ATOM 683 C CA . ILE B 1 43 ? -3.521 -7.130 93.308 1.00 35.81 13 ILE B CA 1
ATOM 684 C C . ILE B 1 43 ? -2.447 -7.541 92.299 1.00 35.13 13 ILE B C 1
ATOM 685 O O . ILE B 1 43 ? -2.313 -6.927 91.249 1.00 34.69 13 ILE B O 1
ATOM 687 N N . ASN B 1 44 ? -1.694 -8.591 92.623 1.00 34.38 14 ASN B N 1
ATOM 688 C CA . ASN B 1 44 ? -0.698 -9.143 91.704 1.00 33.86 14 ASN B CA 1
ATOM 689 C C . ASN B 1 44 ? -1.294 -9.527 90.354 1.00 33.34 14 ASN B C 1
ATOM 690 O O . ASN B 1 44 ? -0.717 -9.242 89.306 1.00 33.08 14 ASN B O 1
ATOM 692 N N . ASN B 1 45 ? -2.465 -10.147 90.382 1.00 32.48 15 ASN B N 1
ATOM 693 C CA . ASN B 1 45 ? -3.136 -10.576 89.157 1.00 31.45 15 ASN B CA 1
ATOM 694 C C . ASN B 1 45 ? -3.673 -9.402 88.351 1.00 30.43 15 ASN B C 1
ATOM 695 O O . ASN B 1 45 ? -3.666 -9.441 87.108 1.00 29.31 15 ASN B O 1
ATOM 700 N N . LEU B 1 46 ? -4.106 -8.347 89.042 1.00 29.25 16 LEU B N 1
ATOM 701 C CA . LEU B 1 46 ? -4.480 -7.103 88.350 1.00 28.58 16 LEU B CA 1
ATOM 702 C C . LEU B 1 46 ? -3.270 -6.461 87.672 1.00 27.16 16 LEU B C 1
ATOM 703 O O . LEU B 1 46 ? -3.398 -5.965 86.577 1.00 27.81 16 LEU B O 1
ATOM 708 N N . VAL B 1 47 ? -2.114 -6.453 88.343 1.00 26.72 17 VAL B N 1
ATOM 709 C CA . VAL B 1 47 ? -0.897 -5.924 87.736 1.00 25.44 17 VAL B CA 1
ATOM 710 C C . VAL B 1 47 ? -0.557 -6.729 86.469 1.00 24.51 17 VAL B C 1
ATOM 711 O O . VAL B 1 47 ? -0.320 -6.159 85.418 1.00 23.00 17 VAL B O 1
ATOM 715 N N . LYS B 1 48 ? -0.527 -8.051 86.607 1.00 24.49 18 LYS B N 1
ATOM 716 C CA . LYS B 1 48 ? -0.327 -8.983 85.485 1.00 24.46 18 LYS B CA 1
ATOM 717 C C . LYS B 1 48 ? -1.305 -8.816 84.307 1.00 24.88 18 LYS B C 1
ATOM 718 O O . LYS B 1 48 ? -0.896 -8.866 83.129 1.00 23.37 18 LYS B O 1
ATOM 721 N N . GLN B 1 49 ? -2.595 -8.625 84.589 1.00 24.23 19 GLN B N 1
ATOM 722 C CA . GLN B 1 49 ? -3.585 -8.557 83.526 1.00 24.10 19 GLN B CA 1
ATOM 723 C C . GLN B 1 49 ? -3.490 -7.225 82.797 1.00 22.72 19 GLN B C 1
ATOM 724 O O . GLN B 1 49 ? -3.581 -7.175 81.591 1.00 22.25 19 GLN B O 1
ATOM 726 N N . ALA B 1 50 ? -3.229 -6.160 83.558 1.00 22.52 20 ALA B N 1
ATOM 727 C CA . ALA B 1 50 ? -3.078 -4.826 82.977 1.00 21.52 20 ALA B CA 1
ATOM 728 C C . ALA B 1 50 ? -1.792 -4.732 82.131 1.00 21.11 20 ALA B C 1
ATOM 729 O O . ALA B 1 50 ? -1.820 -4.121 81.061 1.00 21.22 20 ALA B O 1
ATOM 731 N N . GLN B 1 51 ? -0.690 -5.342 82.593 1.00 20.82 21 GLN B N 1
ATOM 732 C CA . GLN B 1 51 ? 0.532 -5.407 81.772 1.00 21.40 21 GLN B CA 1
ATOM 733 C C . GLN B 1 51 ? 0.345 -6.199 80.478 1.00 21.07 21 GLN B C 1
ATOM 734 O O . GLN B 1 51 ? 0.790 -5.780 79.402 1.00 20.58 21 GLN B O 1
ATOM 740 N N . LYS B 1 52 ? -0.302 -7.351 80.576 1.00 22.43 22 LYS B N 1
ATOM 741 C CA . LYS B 1 52 ? -0.644 -8.128 79.363 1.00 23.42 22 LYS B CA 1
ATOM 742 C C . LYS B 1 52 ? -1.492 -7.338 78.387 1.00 24.89 22 LYS B C 1
ATOM 743 O O . LYS B 1 52 ? -1.235 -7.354 77.165 1.00 24.36 22 LYS B O 1
ATOM 755 N N . GLN B 1 54 ? -1.697 -4.104 78.080 1.00 27.32 24 GLN B N 1
ATOM 756 C CA . GLN B 1 54 ? -0.745 -3.091 77.590 1.00 27.12 24 GLN B CA 1
ATOM 757 C C . GLN B 1 54 ? 0.153 -3.582 76.438 1.00 26.38 24 GLN B C 1
ATOM 758 O O . GLN B 1 54 ? 0.222 -2.939 75.373 1.00 25.63 24 GLN B O 1
ATOM 764 N N . ARG B 1 55 ? 0.831 -4.713 76.614 1.00 25.85 25 ARG B N 1
ATOM 765 C CA . ARG B 1 55 ? 1.710 -5.196 75.517 1.00 25.56 25 ARG B CA 1
ATOM 766 C C . ARG B 1 55 ? 0.944 -5.757 74.316 1.00 26.37 25 ARG B C 1
ATOM 767 O O . ARG B 1 55 ? 1.370 -5.571 73.175 1.00 26.42 25 ARG B O 1
ATOM 775 N N . ASP B 1 56 ? -0.186 -6.416 74.572 1.00 27.62 26 ASP B N 1
ATOM 776 C CA . ASP B 1 56 ? -1.025 -6.939 73.494 1.00 29.22 26 ASP B CA 1
ATOM 777 C C . ASP B 1 56 ? -1.576 -5.784 72.655 1.00 30.54 26 ASP B C 1
ATOM 778 O O . ASP B 1 56 ? -1.574 -5.855 71.414 1.00 29.79 26 ASP B O 1
ATOM 799 N N . GLU B 1 58 ? -0.247 -2.755 72.341 1.00 32.59 28 GLU B N 1
ATOM 800 C CA . GLU B 1 58 ? 0.916 -2.203 71.620 1.00 32.98 28 GLU B CA 1
ATOM 801 C C . GLU B 1 58 ? 1.253 -3.032 70.371 1.00 32.14 28 GLU B C 1
ATOM 802 O O . GLU B 1 58 ? 1.412 -2.486 69.242 1.00 31.66 28 GLU B O 1
ATOM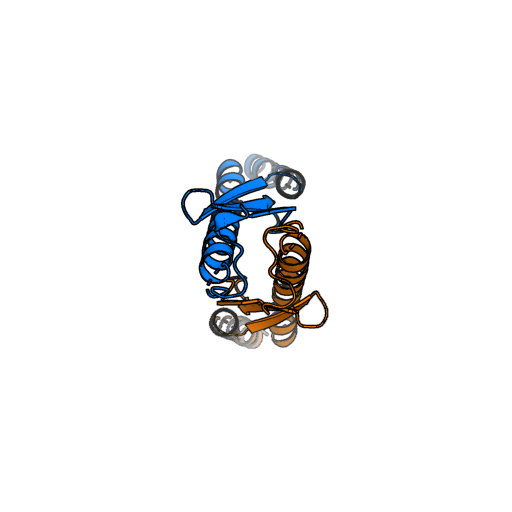 808 N N . ARG B 1 59 ? 1.283 -4.348 70.561 1.00 31.62 29 ARG B N 1
ATOM 809 C CA . ARG B 1 59 ? 1.583 -5.281 69.467 1.00 31.94 29 ARG B CA 1
ATOM 810 C C . ARG B 1 59 ? 0.548 -5.246 68.358 1.00 32.11 29 ARG B C 1
ATOM 811 O O . ARG B 1 59 ? 0.905 -5.261 67.169 1.00 31.42 29 ARG B O 1
ATOM 819 N N . VAL B 1 60 ? -0.718 -5.217 68.740 1.00 31.91 30 VAL B N 1
ATOM 820 C CA . VAL B 1 60 ? -1.803 -5.219 67.789 1.00 34.07 30 VAL B CA 1
ATOM 821 C C . VAL B 1 60 ? -1.823 -3.923 66.968 1.00 34.20 30 VAL B C 1
ATOM 822 O O . VAL B 1 60 ? -1.972 -3.961 65.735 1.00 33.97 30 VAL B O 1
ATOM 826 N N . GLN B 1 61 ? -1.674 -2.782 67.640 1.00 35.12 31 GLN B N 1
ATOM 827 C CA . GLN B 1 61 ? -1.518 -1.517 66.927 1.00 36.26 31 GLN B CA 1
ATOM 828 C C . GLN B 1 61 ? -0.449 -1.615 65.846 1.00 36.34 31 GLN B C 1
ATOM 829 O O . GLN B 1 61 ? -0.724 -1.251 64.693 1.00 37.18 31 GLN B O 1
ATOM 832 N N . GLU B 1 62 ? 0.731 -2.140 66.192 1.00 35.95 32 GLU B N 1
ATOM 833 C CA . GLU B 1 62 ? 1.842 -2.289 65.239 1.00 35.92 32 GLU B CA 1
ATOM 834 C C . GLU B 1 62 ? 1.482 -3.179 64.058 1.00 36.19 32 GLU B C 1
ATOM 835 O O . GLU B 1 62 ? 1.780 -2.849 62.909 1.00 36.72 32 GLU B O 1
ATOM 837 N N . GLU B 1 63 ? 0.866 -4.319 64.340 1.00 36.06 33 GLU B N 1
ATOM 838 C CA . GLU B 1 63 ? 0.522 -5.287 63.287 1.00 36.07 33 GLU B CA 1
ATOM 839 C C . GLU B 1 63 ? -0.543 -4.764 62.309 1.00 36.30 33 GLU B C 1
ATOM 840 O O . GLU B 1 63 ? -0.477 -5.058 61.102 1.00 36.36 33 GLU B O 1
ATOM 846 N N . LEU B 1 64 ? -1.516 -4.003 62.822 1.00 36.27 34 LEU B N 1
ATOM 847 C CA . LEU B 1 64 ? -2.580 -3.402 61.980 1.00 36.86 34 LEU B CA 1
ATOM 848 C C . LEU B 1 64 ? -2.077 -2.401 60.941 1.00 37.73 34 LEU B C 1
ATOM 849 O O . LEU B 1 64 ? -2.723 -2.176 59.903 1.00 37.24 34 LEU B O 1
ATOM 854 N N . LYS B 1 65 ? -0.928 -1.798 61.191 1.00 38.40 35 LYS B N 1
ATOM 855 C CA . LYS B 1 65 ? -0.317 -0.901 60.216 1.00 38.92 35 LYS B CA 1
ATOM 856 C C . LYS B 1 65 ? 0.066 -1.610 58.918 1.00 38.34 35 LYS B C 1
ATOM 857 O O . LYS B 1 65 ? -0.033 -1.024 57.851 1.00 39.75 35 LYS B O 1
ATOM 861 N N . GLU B 1 66 ? 0.476 -2.872 59.009 1.00 37.59 36 GLU B N 1
ATOM 862 C CA . GLU B 1 66 ? 0.902 -3.655 57.858 1.00 36.64 36 GLU B CA 1
ATOM 863 C C . GLU B 1 66 ? -0.119 -4.691 57.375 1.00 35.76 36 GLU B C 1
ATOM 864 O O . GLU B 1 66 ? -0.020 -5.146 56.249 1.00 36.40 36 GLU B O 1
ATOM 866 N N . LYS B 1 67 ? -1.053 -5.106 58.231 1.00 34.07 37 LYS B N 1
ATOM 867 C CA . LYS B 1 67 ? -2.037 -6.094 57.848 1.00 33.88 37 LYS B CA 1
ATOM 868 C C . LYS B 1 67 ? -2.934 -5.389 56.826 1.00 32.69 37 LYS B C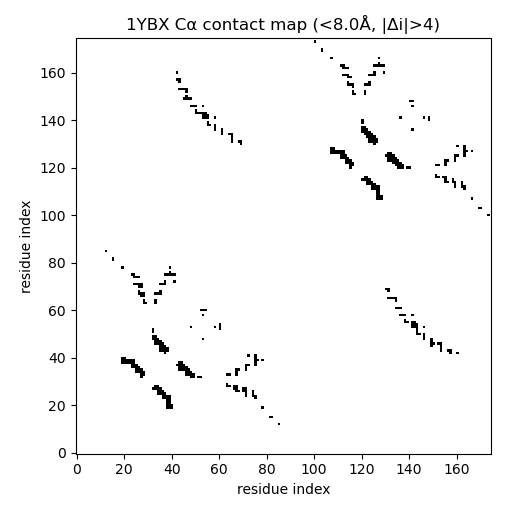 1
ATOM 869 O O . LYS B 1 67 ? -3.175 -4.191 56.947 1.00 31.15 37 LYS B O 1
ATOM 875 N N . THR B 1 68 ? -3.405 -6.147 55.849 1.00 32.45 38 THR B N 1
ATOM 876 C CA . THR B 1 68 ? -4.281 -5.609 54.804 1.00 32.46 38 THR B CA 1
ATOM 877 C C . THR B 1 68 ? -5.579 -6.394 54.658 1.00 32.64 38 THR B C 1
ATOM 878 O O . THR B 1 68 ? -5.679 -7.552 55.087 1.00 33.75 38 THR B O 1
ATOM 882 N N . VAL B 1 69 ? -6.565 -5.732 54.059 1.00 31.28 39 VAL B N 1
ATOM 883 C CA . VAL B 1 69 ? -7.809 -6.343 53.604 1.00 31.05 39 VAL B CA 1
ATOM 884 C C . VAL B 1 69 ? -7.987 -5.928 52.129 1.00 30.09 39 VAL B C 1
ATOM 885 O O . VAL B 1 69 ? -7.393 -4.951 51.671 1.00 28.42 39 VAL B O 1
ATOM 889 N N . GLU B 1 70 ? -8.797 -6.686 51.403 1.00 30.17 40 GLU B N 1
ATOM 890 C CA . GLU B 1 70 ? -9.024 -6.428 49.992 1.00 30.78 40 GLU B CA 1
ATOM 891 C C . GLU B 1 70 ? -10.503 -6.478 49.661 1.00 30.56 40 GLU B C 1
ATOM 892 O O . GLU B 1 70 ? -11.242 -7.282 50.225 1.00 30.49 40 GLU B O 1
ATOM 898 N N . ALA B 1 71 ? -10.926 -5.621 48.734 1.00 30.08 41 ALA B N 1
ATOM 899 C CA . ALA B 1 71 ? -12.291 -5.603 48.262 1.00 29.90 41 ALA B CA 1
ATOM 900 C C . ALA B 1 71 ? -12.309 -5.335 46.757 1.00 30.08 41 ALA B C 1
ATOM 901 O O . ALA B 1 71 ? -11.385 -4.731 46.205 1.00 29.09 41 ALA B O 1
ATOM 903 N N . SER B 1 72 ? -13.378 -5.784 46.128 1.00 30.33 42 SER B N 1
ATOM 904 C CA . SER B 1 72 ? -13.522 -5.773 44.681 1.00 31.49 42 SER B CA 1
ATOM 905 C C . SER B 1 72 ? -14.904 -5.253 44.258 1.00 31.38 42 SER B C 1
ATOM 906 O O . SER B 1 72 ? -15.877 -5.352 45.016 1.00 32.30 42 SER B O 1
ATOM 909 N N . ALA B 1 73 ? -14.972 -4.690 43.053 1.00 31.04 43 ALA B N 1
ATOM 910 C CA . ALA B 1 73 ? -16.242 -4.361 42.370 1.00 30.80 43 ALA B CA 1
ATOM 911 C C . ALA B 1 73 ? -16.091 -4.632 40.894 1.00 30.60 43 ALA B C 1
ATOM 912 O O . ALA B 1 73 ? -14.970 -4.822 40.383 1.00 28.63 43 ALA B O 1
ATOM 914 N N . GLY B 1 74 ? -17.240 -4.643 40.212 1.00 31.66 44 GLY B N 1
ATOM 915 C CA . GLY B 1 74 ? -17.314 -4.911 38.779 1.00 31.09 44 GLY B CA 1
ATOM 916 C C . GLY B 1 74 ? -16.785 -6.282 38.387 1.00 32.16 44 GLY B C 1
ATOM 917 O O . GLY B 1 74 ? -16.113 -6.417 37.381 1.00 31.19 44 GLY B O 1
ATOM 918 N N . GLY B 1 75 ? -17.058 -7.298 39.199 1.00 33.49 45 GLY B N 1
ATOM 919 C CA . GLY B 1 75 ? -16.652 -8.664 38.872 1.00 34.15 45 GLY B CA 1
ATOM 920 C C . GLY B 1 75 ? -15.148 -8.894 38.918 1.00 33.86 45 GLY B C 1
ATOM 921 O O . GLY B 1 75 ? -14.614 -9.666 38.112 1.00 34.20 45 GLY B O 1
ATOM 922 N N . GLY B 1 76 ? -14.467 -8.216 39.834 1.00 32.82 46 GLY B N 1
ATOM 923 C CA . GLY B 1 76 ? -13.005 -8.260 39.899 1.00 32.80 46 GLY B CA 1
ATOM 924 C C . GLY B 1 76 ? -12.301 -7.153 39.121 1.00 32.29 46 GLY B C 1
ATOM 925 O O . GLY B 1 76 ? -11.087 -7.032 39.188 1.00 32.89 46 GLY B O 1
ATOM 926 N N . ALA B 1 77 ? -13.059 -6.339 38.393 1.00 30.67 47 ALA B N 1
ATOM 927 C CA . ALA B 1 77 ? -12.490 -5.285 37.572 1.00 30.54 47 ALA B CA 1
ATOM 928 C C . ALA B 1 77 ? -11.779 -4.167 38.334 1.00 29.78 47 ALA B C 1
ATOM 929 O O . ALA B 1 77 ? -10.857 -3.576 37.805 1.00 30.42 47 ALA B O 1
ATOM 931 N N . VAL B 1 78 ? -12.213 -3.848 39.553 1.00 29.70 48 VAL B N 1
ATOM 932 C CA . VAL B 1 78 ? -11.535 -2.858 40.384 1.00 28.25 48 VAL B CA 1
ATOM 933 C C . VAL B 1 78 ? -11.281 -3.550 41.719 1.00 28.91 48 VAL B C 1
ATOM 934 O O . VAL B 1 78 ? -12.240 -4.078 42.311 1.00 29.08 48 VAL B O 1
ATOM 938 N N . THR B 1 79 ? -10.020 -3.553 42.175 1.00 27.94 49 THR B N 1
ATOM 939 C CA . THR B 1 79 ? -9.641 -4.223 43.441 1.00 27.91 49 THR B CA 1
ATOM 940 C C . THR B 1 79 ? -8.869 -3.197 44.287 1.00 27.20 49 THR B C 1
ATOM 941 O O . THR B 1 79 ? -7.937 -2.537 43.810 1.00 26.96 49 THR B O 1
ATOM 945 N N . VAL B 1 80 ? -9.276 -3.060 45.536 1.00 28.02 50 VAL B N 1
ATOM 946 C CA . VAL B 1 80 ? -8.671 -2.107 46.446 1.00 28.05 50 VAL B CA 1
ATOM 947 C C . VAL B 1 80 ? -8.105 -2.878 47.663 1.00 28.51 50 VAL B C 1
ATOM 948 O O . VAL B 1 80 ? -8.776 -3.747 48.225 1.00 29.61 50 VAL B O 1
ATOM 952 N N . VAL B 1 81 ? -6.875 -2.550 48.020 1.00 27.28 51 VAL B N 1
ATOM 953 C CA . VAL B 1 81 ? -6.197 -3.115 49.191 1.00 27.83 51 VAL B CA 1
ATOM 954 C C . VAL B 1 81 ? -6.005 -1.952 50.194 1.00 27.52 51 VAL B C 1
ATOM 955 O O . VAL B 1 81 ? -5.436 -0.896 49.866 1.00 27.55 51 VAL B O 1
ATOM 959 N N . ALA B 1 82 ? -6.477 -2.135 51.417 1.00 28.13 52 ALA B N 1
ATOM 960 C CA . ALA B 1 82 ? -6.286 -1.113 52.444 1.00 28.36 52 ALA B CA 1
ATOM 961 C C . ALA B 1 82 ? -5.646 -1.780 53.669 1.00 29.45 52 ALA B C 1
ATOM 962 O O . ALA B 1 82 ? -5.842 -2.972 53.881 1.00 29.38 52 ALA B O 1
ATOM 964 N N . THR B 1 83 ? -4.898 -1.000 54.441 1.00 30.78 53 THR B N 1
ATOM 965 C CA . THR B 1 83 ? -4.295 -1.497 55.678 1.00 31.73 53 THR B CA 1
ATOM 966 C C . THR B 1 83 ? -5.242 -1.394 56.859 1.00 32.21 53 THR B C 1
ATOM 967 O O . THR B 1 83 ? -6.299 -0.776 56.788 1.00 31.66 53 THR B O 1
ATOM 971 N N . GLY B 1 84 ? -4.842 -1.959 57.997 1.00 33.17 54 GLY B N 1
ATOM 972 C CA . GLY B 1 84 ? -5.606 -1.768 59.199 1.00 34.12 54 GLY B CA 1
ATOM 973 C C . GLY B 1 84 ? -5.674 -0.328 59.702 1.00 35.13 54 GLY B C 1
ATOM 974 O O . GLY B 1 84 ? -6.504 -0.023 60.565 1.00 37.19 54 GLY B O 1
ATOM 975 N N . ARG B 1 85 ? -4.829 0.568 59.193 1.00 35.18 55 ARG B N 1
ATOM 976 C CA . ARG B 1 85 ? -4.978 1.978 59.519 1.00 35.68 55 ARG B CA 1
ATOM 977 C C . ARG B 1 85 ? -5.748 2.770 58.463 1.00 35.63 55 ARG B C 1
ATOM 978 O O . ARG B 1 85 ? -5.726 3.986 58.485 1.00 34.51 55 ARG B O 1
ATOM 981 N N . LYS B 1 86 ? -6.464 2.059 57.597 1.00 36.11 56 LYS B N 1
ATOM 982 C CA . LYS B 1 86 ? -7.192 2.643 56.464 1.00 37.91 56 LYS B CA 1
ATOM 983 C C . LYS B 1 86 ? -6.313 3.470 55.533 1.00 36.97 56 LYS B C 1
ATOM 984 O O . LYS B 1 86 ? -6.752 4.466 54.981 1.00 38.82 56 LYS B O 1
ATOM 990 N N . ASP B 1 87 ? -5.086 3.034 55.322 1.00 36.92 57 ASP B N 1
ATOM 991 C CA . ASP B 1 87 ? -4.237 3.623 54.279 1.00 36.60 57 ASP B CA 1
ATOM 992 C C . ASP B 1 87 ? -4.694 2.812 53.080 1.00 35.76 57 ASP B C 1
ATOM 993 O O . ASP B 1 87 ? -4.926 1.617 53.224 1.00 35.16 57 ASP B O 1
ATOM 998 N N . ILE B 1 88 ? -4.854 3.432 51.912 1.00 33.80 58 ILE B N 1
ATOM 999 C CA . ILE B 1 88 ? -5.059 2.627 50.699 1.00 33.00 58 ILE B CA 1
ATOM 1000 C C . ILE B 1 88 ? -3.676 2.270 50.117 1.00 31.54 58 ILE B C 1
ATOM 1001 O O . ILE B 1 88 ? -2.882 3.145 49.797 1.00 31.45 58 ILE B O 1
ATOM 1006 N N . LYS B 1 89 ? -3.374 0.979 50.071 1.00 30.19 59 LYS B N 1
ATOM 1007 C CA . LYS B 1 89 ? -2.092 0.489 49.597 1.00 30.25 59 LYS B CA 1
ATOM 1008 C C . LYS B 1 89 ? -2.039 0.351 48.072 1.00 29.14 59 LYS B C 1
ATOM 1009 O O . LYS B 1 89 ? -1.031 0.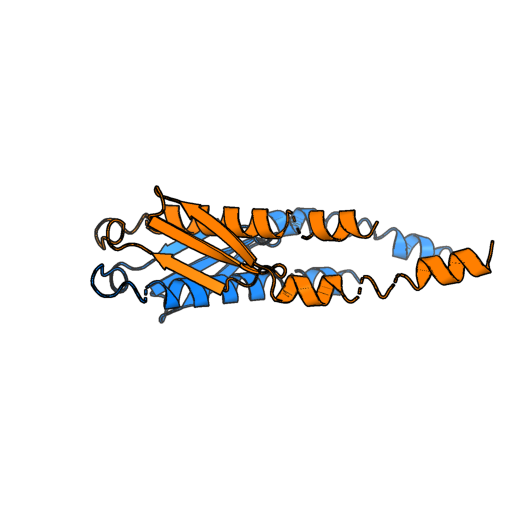642 47.460 1.00 26.00 59 LYS B O 1
ATOM 1014 N N . GLU B 1 90 ? -3.118 -0.139 47.470 1.00 28.54 60 GLU B N 1
ATOM 1015 C CA . GLU B 1 90 ? -3.093 -0.440 46.033 1.00 30.33 60 GLU B CA 1
ATOM 1016 C C . GLU B 1 90 ? -4.501 -0.350 45.480 1.00 29.48 60 GLU B C 1
ATOM 1017 O O . GLU B 1 90 ? -5.462 -0.706 46.168 1.00 29.80 60 GLU B O 1
ATOM 1020 N N . ILE B 1 91 ? -4.611 0.135 44.236 1.00 30.38 61 ILE B N 1
ATOM 1021 C CA . ILE B 1 91 ? -5.844 0.045 43.464 1.00 30.18 61 ILE B CA 1
ATOM 1022 C C . ILE B 1 91 ? -5.440 -0.585 42.116 1.00 30.22 61 ILE B C 1
ATOM 1023 O O . ILE B 1 91 ? -4.480 -0.149 41.484 1.00 30.19 61 ILE B O 1
ATOM 1028 N N . THR B 1 92 ? -6.114 -1.657 41.738 1.00 29.24 62 THR B N 1
ATOM 1029 C CA . THR B 1 92 ? -5.868 -2.324 40.455 1.00 29.36 62 THR B CA 1
ATOM 1030 C C . THR B 1 92 ? -7.135 -2.220 39.622 1.00 28.68 62 THR B C 1
ATOM 1031 O O . THR B 1 92 ? -8.223 -2.627 40.070 1.00 28.25 62 THR B O 1
ATOM 1035 N N . ILE B 1 93 ? -6.986 -1.659 38.416 1.00 28.01 63 ILE B N 1
ATOM 1036 C CA . ILE B 1 93 ? -8.117 -1.404 37.524 1.00 27.60 63 ILE B CA 1
ATOM 1037 C C . ILE B 1 93 ? -7.877 -2.142 36.218 1.00 27.71 63 ILE B C 1
ATOM 1038 O O . ILE B 1 93 ? -6.890 -1.887 35.514 1.00 27.79 63 ILE B O 1
ATOM 1043 N N . LYS B 1 94 ? -8.769 -3.070 35.899 1.00 27.36 64 LYS B N 1
ATOM 1044 C CA . LYS B 1 94 ? -8.715 -3.772 34.600 1.00 27.42 64 LYS B CA 1
ATOM 1045 C C . LYS B 1 94 ? -9.220 -2.904 33.431 1.00 26.48 64 LYS B C 1
ATOM 1046 O O . LYS B 1 94 ? -10.224 -2.181 33.556 1.00 25.24 64 LYS B O 1
ATOM 1052 N N . PRO B 1 95 ? -8.512 -2.954 32.283 1.00 26.17 65 PRO B N 1
ATOM 1053 C CA . PRO B 1 95 ? -8.868 -2.103 31.156 1.00 26.19 65 PRO B CA 1
ATOM 1054 C C . PRO B 1 95 ? -10.292 -2.309 30.627 1.00 26.28 65 PRO B C 1
ATOM 1055 O O . PRO B 1 95 ? -10.828 -1.404 30.026 1.00 27.21 65 PRO B O 1
ATOM 1059 N N . GLU B 1 96 ? -10.887 -3.481 30.828 1.00 26.89 66 GLU B N 1
ATOM 1060 C CA . GLU B 1 96 ? -12.287 -3.683 30.431 1.00 27.76 66 GLU B CA 1
ATOM 1061 C C . GLU B 1 96 ? -13.261 -2.665 31.007 1.00 27.23 66 GLU B C 1
ATOM 1062 O O . GLU B 1 96 ? -14.328 -2.499 30.446 1.00 26.69 66 GLU B O 1
ATOM 1068 N N . VAL B 1 97 ? -12.926 -1.986 32.111 1.00 26.51 67 VAL B N 1
ATOM 1069 C C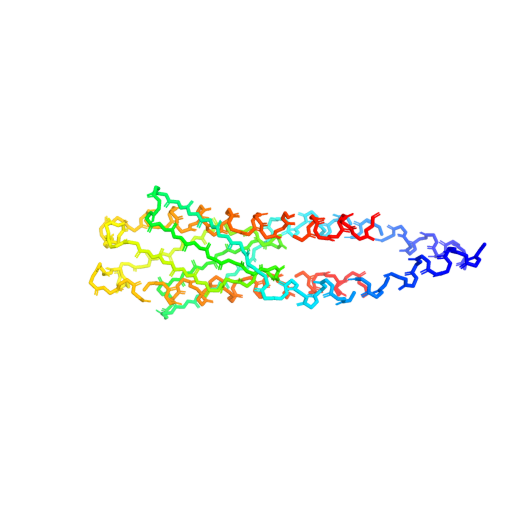A . VAL B 1 97 ? -13.833 -0.941 32.656 1.00 26.92 67 VAL B CA 1
ATOM 1070 C C . VAL B 1 97 ? -13.301 0.492 32.467 1.00 27.48 67 VAL B C 1
ATOM 1071 O O . VAL B 1 97 ? -13.754 1.438 33.127 1.00 29.08 67 VAL B O 1
ATOM 1075 N N . VAL B 1 98 ? -12.319 0.643 31.571 1.00 28.55 68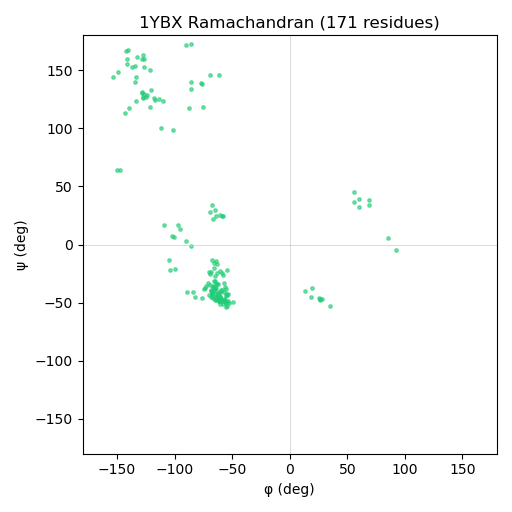 VAL B N 1
ATOM 1076 C CA . VAL B 1 98 ? -11.664 1.928 31.355 1.00 29.28 68 VAL B CA 1
ATOM 1077 C C . VAL B 1 98 ? -12.053 2.405 29.952 1.00 30.10 68 VAL B C 1
ATOM 1078 O O . VAL B 1 98 ? -11.513 1.906 28.951 1.00 29.07 68 VAL B O 1
ATOM 1082 N N . ASP B 1 99 ? -13.025 3.326 29.938 1.00 30.87 69 ASP B N 1
ATOM 1083 C CA . ASP B 1 99 ? -13.586 3.928 28.721 1.00 31.90 69 ASP B CA 1
ATOM 1084 C C . ASP B 1 99 ? -13.795 5.413 28.989 1.00 31.30 69 ASP B C 1
ATOM 1085 O O . ASP B 1 99 ? -14.582 5.780 29.851 1.00 30.62 69 ASP B O 1
ATOM 1090 N N . PRO B 1 100 ? -13.096 6.280 28.237 1.00 31.89 70 PRO B N 1
ATOM 1091 C CA . PRO B 1 100 ? -13.297 7.709 28.444 1.00 31.20 70 PRO B CA 1
ATOM 1092 C C . PRO B 1 100 ? -14.683 8.197 28.041 1.00 30.96 70 PRO B C 1
ATOM 1093 O O . PRO B 1 100 ? -15.059 9.287 28.433 1.00 31.60 70 PRO B O 1
ATOM 1097 N N . ASP B 1 101 ? -15.455 7.392 27.324 1.00 30.73 71 ASP B N 1
ATOM 1098 C CA . ASP B 1 101 ? -16.827 7.742 27.021 1.00 31.87 71 ASP B CA 1
ATOM 1099 C C . ASP B 1 101 ? -17.783 7.320 28.133 1.00 32.38 71 ASP B C 1
ATOM 1100 O O . ASP B 1 101 ? -18.970 7.589 28.045 1.00 32.12 71 ASP B O 1
ATOM 1105 N N . ASP B 1 102 ? -17.258 6.693 29.188 1.00 32.41 72 ASP B N 1
ATOM 1106 C CA . ASP B 1 102 ? -18.109 6.242 30.298 1.00 32.85 72 ASP B CA 1
ATOM 1107 C C . ASP B 1 102 ? -17.329 6.316 31.592 1.00 33.03 72 ASP B C 1
ATOM 1108 O O . ASP B 1 102 ? -17.078 5.276 32.235 1.00 33.85 72 ASP B O 1
ATOM 1113 N N . VAL B 1 103 ? -16.948 7.538 31.981 1.00 32.23 73 VAL B N 1
ATOM 1114 C CA . VAL B 1 103 ? -16.221 7.728 33.236 1.00 32.03 73 VAL B CA 1
ATOM 1115 C C . VAL B 1 103 ? -17.046 7.395 34.457 1.00 32.52 73 VAL B C 1
ATOM 1116 O O . VAL B 1 103 ? -16.446 7.156 35.507 1.00 30.15 73 VAL B O 1
ATOM 1120 N N . GLU B 1 104 ? -18.382 7.373 34.334 1.00 31.72 74 GLU B N 1
ATOM 1121 C CA . GLU B 1 104 ? -19.287 7.068 35.475 1.00 33.72 74 GLU B CA 1
ATOM 1122 C C . GLU B 1 104 ? -19.153 5.622 35.934 1.00 33.26 74 GLU B C 1
ATOM 1123 O O . GLU B 1 104 ? -19.190 5.342 37.149 1.00 32.93 74 GLU B O 1
ATOM 1137 N N . LEU B 1 106 ? -16.405 3.829 35.913 1.00 31.05 76 LEU B N 1
ATOM 1138 C CA . LEU B 1 106 ? -15.198 3.796 36.727 1.00 32.36 76 LEU B CA 1
ATOM 1139 C C . LEU B 1 106 ? -15.387 4.484 38.069 1.00 30.62 76 LEU B C 1
ATOM 1140 O O . LEU B 1 106 ? -14.982 3.924 39.071 1.00 29.75 76 LEU B O 1
ATOM 1145 N N . GLN B 1 107 ? -15.999 5.670 38.086 1.00 29.93 77 GLN B N 1
ATOM 1146 C CA . GLN B 1 107 ? -16.272 6.388 39.343 1.00 29.10 77 GLN B CA 1
ATOM 1147 C C . GLN B 1 107 ? -17.033 5.482 40.326 1.00 29.42 77 GLN B C 1
ATOM 1148 O O . GLN B 1 107 ? -16.663 5.344 41.529 1.00 27.12 77 GLN B O 1
ATOM 1154 N N . ASP B 1 108 ? -18.075 4.872 39.787 1.00 28.50 78 ASP B N 1
ATOM 1155 C CA . ASP B 1 108 ? -18.994 4.016 40.542 1.00 29.06 78 ASP B CA 1
ATOM 1156 C C . ASP B 1 108 ? -18.301 2.795 41.142 1.00 27.75 78 ASP B C 1
ATOM 1157 O O . ASP B 1 108 ? -18.488 2.501 42.322 1.00 27.52 78 ASP B O 1
ATOM 1162 N N . LEU B 1 109 ? -17.516 2.102 40.335 1.00 27.60 79 LEU B N 1
ATOM 1163 C CA . LEU B 1 109 ? -16.787 0.908 40.778 1.00 26.99 79 LEU B CA 1
ATOM 1164 C C . LEU B 1 109 ? -15.695 1.253 41.766 1.00 27.28 79 LEU B C 1
ATOM 1165 O O . LEU B 1 109 ? -15.514 0.515 42.756 1.00 26.80 79 LEU B O 1
ATOM 1170 N N . ILE B 1 110 ? -14.993 2.364 41.539 1.00 26.55 80 ILE B N 1
ATOM 1171 C CA . ILE B 1 110 ? -13.957 2.785 42.508 1.00 28.15 80 ILE B CA 1
ATOM 1172 C C . ILE B 1 110 ? -14.593 3.148 43.866 1.00 26.88 80 ILE B C 1
ATOM 1173 O O . ILE B 1 110 ? -14.140 2.697 44.903 1.00 24.91 80 ILE B O 1
ATOM 1178 N N . LEU B 1 111 ? -15.648 3.947 43.850 1.00 27.55 81 LEU B N 1
ATOM 1179 C CA . LEU B 1 111 ? -16.361 4.320 45.070 1.00 28.38 81 LEU B CA 1
ATOM 1180 C C . LEU B 1 111 ? -16.816 3.096 45.856 1.00 28.85 81 LEU B C 1
ATOM 1181 O O . LEU B 1 111 ? -16.543 2.999 47.060 1.00 27.74 81 LEU B O 1
ATOM 1186 N N . ALA B 1 112 ? -17.450 2.135 45.189 1.00 27.97 82 ALA B N 1
ATOM 1187 C CA . ALA B 1 112 ? -17.896 0.903 45.881 1.00 28.82 82 ALA B CA 1
ATOM 1188 C C . ALA B 1 112 ? -16.756 0.100 46.493 1.00 28.36 82 ALA B C 1
ATOM 1189 O O . ALA B 1 112 ? -16.844 -0.295 47.655 1.00 28.30 82 ALA B O 1
ATOM 1191 N N . ALA B 1 113 ? -15.722 -0.137 45.700 1.00 28.58 83 ALA B N 1
ATOM 1192 C CA . ALA B 1 113 ? -14.581 -0.954 46.093 1.00 28.71 83 ALA B CA 1
ATOM 1193 C C . ALA B 1 113 ? -13.838 -0.308 47.253 1.00 28.09 83 ALA B C 1
ATOM 1194 O O . ALA B 1 113 ? -13.552 -0.981 48.247 1.00 26.63 83 ALA 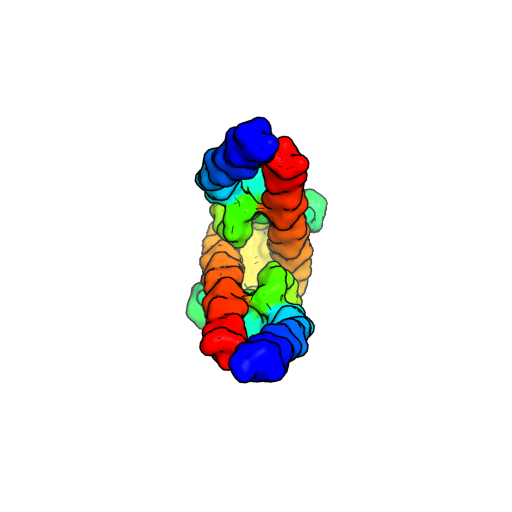B O 1
ATOM 1196 N N . VAL B 1 114 ? -13.604 0.996 47.159 1.00 26.71 84 VAL B N 1
ATOM 1197 C CA . VAL B 1 114 ? -12.950 1.723 48.260 1.00 27.79 84 VAL B CA 1
ATOM 1198 C C . VAL B 1 114 ? -13.774 1.676 49.554 1.00 27.67 84 VAL B C 1
ATOM 1199 O O . VAL B 1 114 ? -13.213 1.366 50.621 1.00 26.49 84 VAL B O 1
ATOM 1203 N N . ASN B 1 115 ? -15.073 1.982 49.460 1.00 27.13 85 ASN B N 1
ATOM 1204 C CA . ASN B 1 115 ? -15.929 1.941 50.615 1.00 27.89 85 ASN B CA 1
ATOM 1205 C C . ASN B 1 115 ? -16.025 0.572 51.282 1.00 27.84 85 ASN B C 1
ATOM 1206 O O . ASN B 1 115 ? -16.038 0.478 52.502 1.00 25.96 85 ASN B O 1
ATOM 1211 N N . GLU B 1 116 ? -16.098 -0.486 50.507 1.00 27.15 86 GLU B N 1
ATOM 1212 C CA . GLU B 1 116 ? -16.106 -1.838 51.059 1.00 28.54 86 GLU B CA 1
ATOM 1213 C C . GLU B 1 116 ? -14.761 -2.191 51.702 1.00 28.77 86 GLU B C 1
ATOM 1214 O O . GLU B 1 116 ? -14.754 -2.767 52.800 1.00 29.57 86 GLU B O 1
ATOM 1220 N N . ALA B 1 117 ? -13.642 -1.814 51.068 1.00 28.92 87 ALA B N 1
ATOM 1221 C CA . ALA B 1 117 ? -12.275 -1.995 51.647 1.00 28.10 87 ALA B CA 1
ATOM 1222 C C . ALA B 1 117 ? -12.151 -1.311 53.012 1.00 28.95 87 ALA B C 1
ATOM 1223 O O . ALA B 1 117 ? -11.647 -1.911 54.001 1.00 28.75 87 ALA B O 1
ATOM 1225 N N . LEU B 1 118 ? -12.598 -0.056 53.064 1.00 27.98 88 LEU B N 1
ATOM 1226 C CA . LEU B 1 118 ? -12.589 0.696 54.313 1.00 28.81 88 LEU B CA 1
ATOM 1227 C C . LEU B 1 118 ? -13.455 0.023 55.403 1.00 29.23 88 LEU B C 1
ATOM 1228 O O . LEU B 1 118 ? -13.021 -0.043 56.586 1.00 28.41 88 LEU B O 1
ATOM 1233 N N . ARG B 1 119 ? -14.633 -0.508 55.030 1.00 29.14 89 ARG B N 1
ATOM 1234 C CA . ARG B 1 119 ? -15.508 -1.253 55.976 1.00 30.29 89 ARG B CA 1
ATOM 1235 C C . ARG B 1 119 ? -14.863 -2.574 56.477 1.00 30.23 89 ARG B C 1
ATOM 1236 O O . ARG B 1 119 ? -14.994 -2.938 57.667 1.00 29.46 89 ARG B O 1
ATOM 1244 N N . LYS B 1 120 ? -14.142 -3.264 55.587 1.00 29.38 90 LYS B N 1
ATOM 1245 C CA . LYS B 1 120 ? -13.386 -4.480 55.936 1.00 30.61 90 LYS B CA 1
ATOM 1246 C C . LYS B 1 120 ? -12.194 -4.162 56.834 1.00 29.97 90 LYS B C 1
ATOM 1247 O O . LYS B 1 120 ? -11.817 -4.981 57.686 1.00 29.56 90 LYS B O 1
ATOM 1253 N N . ALA B 1 121 ? -11.576 -3.002 56.614 1.00 29.70 91 ALA B N 1
ATOM 1254 C CA . ALA B 1 121 ? -10.525 -2.528 57.503 1.00 30.31 91 ALA B CA 1
ATOM 1255 C C . ALA B 1 121 ? -11.076 -2.341 58.945 1.00 30.59 91 ALA B C 1
ATOM 1256 O O . ALA B 1 121 ? -10.472 -2.817 59.928 1.00 30.11 91 ALA B O 1
ATOM 1258 N N . ASP B 1 122 ? -12.219 -1.670 59.074 1.00 31.03 92 ASP B N 1
ATOM 1259 C CA . ASP B 1 122 ? -12.862 -1.479 60.387 1.00 32.64 92 ASP B CA 1
ATOM 1260 C C . ASP B 1 122 ? -13.149 -2.816 61.061 1.00 32.50 92 ASP B C 1
ATOM 1261 O O . ASP B 1 122 ? -12.922 -2.978 62.264 1.00 32.01 92 ASP B O 1
ATOM 1266 N N . GLU B 1 123 ? -13.597 -3.783 60.267 1.00 32.56 93 GLU B N 1
ATOM 1267 C CA . GLU B 1 123 ? -13.966 -5.105 60.778 1.00 33.53 93 GLU B CA 1
ATOM 1268 C C . GLU B 1 123 ? -12.758 -5.911 61.257 1.00 34.01 93 GLU B C 1
ATOM 1269 O O . GLU B 1 123 ? -12.865 -6.707 62.207 1.00 32.45 93 GLU B O 1
ATOM 1280 N N . VAL B 1 125 ? -9.944 -4.516 62.449 1.00 34.88 95 VAL B N 1
ATOM 1281 C CA . VAL B 1 125 ? -9.500 -3.887 63.685 1.00 34.56 95 VAL B CA 1
ATOM 1282 C C . VAL B 1 125 ? -10.356 -4.442 64.829 1.00 33.99 95 VAL B C 1
ATOM 1283 O O . VAL B 1 125 ? -9.823 -4.854 65.865 1.00 33.09 95 VAL B O 1
ATOM 1287 N N . THR B 1 126 ? -11.676 -4.469 64.643 1.00 33.49 96 THR B N 1
ATOM 1288 C CA . THR B 1 126 ? -12.588 -4.994 65.683 1.00 33.45 96 THR B CA 1
ATOM 1289 C C . THR B 1 126 ? -12.232 -6.439 66.054 1.00 32.88 96 THR B C 1
ATOM 1290 O O . THR B 1 126 ? -12.145 -6.786 67.236 1.00 32.43 96 THR B O 1
ATOM 1294 N N . ALA B 1 127 ? -12.031 -7.262 65.031 1.00 32.54 97 ALA B N 1
ATOM 1295 C CA . ALA B 1 127 ? -11.668 -8.659 65.176 1.00 32.73 97 ALA B CA 1
ATOM 1296 C C . ALA B 1 127 ? -10.378 -8.825 65.969 1.00 32.21 97 ALA B C 1
ATOM 1297 O O . ALA B 1 127 ? -10.333 -9.622 66.904 1.00 31.94 97 ALA B O 1
ATOM 1299 N N . GLU B 1 128 ? -9.344 -8.063 65.612 1.00 31.79 98 GLU B N 1
ATOM 1300 C CA . GLU B 1 128 ? -8.028 -8.168 66.304 1.00 32.62 98 GLU B CA 1
ATOM 1301 C C . GLU B 1 128 ? -8.099 -7.730 67.750 1.00 32.39 98 GLU B C 1
ATOM 1302 O O . GLU B 1 128 ? -7.462 -8.327 68.599 1.00 32.24 98 GLU B O 1
ATOM 1308 N N . ILE B 1 129 ? -8.897 -6.703 68.029 1.00 33.31 99 ILE B N 1
ATOM 1309 C CA . ILE B 1 129 ? -9.121 -6.277 69.424 1.00 33.81 99 ILE B CA 1
ATOM 1310 C C . ILE B 1 129 ? -9.922 -7.329 70.249 1.00 33.12 99 ILE B C 1
ATOM 1311 O O . ILE B 1 129 ? -9.602 -7.583 71.403 1.00 32.45 99 ILE B O 1
ATOM 1316 N N . SER B 1 130 ? -10.947 -7.936 69.647 1.00 32.44 100 SER B N 1
ATOM 1317 C CA . SER B 1 130 ? -11.705 -9.004 70.307 1.00 32.48 100 SER B CA 1
ATOM 1318 C C . SER B 1 130 ? -10.801 -10.155 70.723 1.00 31.94 100 SER B C 1
ATOM 1319 O O . SER B 1 130 ? -11.054 -10.813 71.727 1.00 32.16 100 SER B O 1
ATOM 1322 N N . LYS B 1 131 ? -9.762 -10.411 69.939 1.00 31.33 101 LYS B N 1
ATOM 1323 C CA . LYS B 1 131 ? -8.851 -11.508 70.232 1.00 31.07 101 LYS B CA 1
ATOM 1324 C C . LYS B 1 131 ? -8.015 -11.240 71.469 1.00 31.57 101 LYS B C 1
ATOM 1325 O O . LYS B 1 131 ? -7.595 -12.195 72.124 1.00 31.29 101 LYS B O 1
ATOM 1331 N N . ILE B 1 132 ? -7.798 -9.964 71.801 1.00 31.33 102 ILE B N 1
ATOM 1332 C CA . ILE B 1 132 ? -7.007 -9.599 72.988 1.00 32.02 102 ILE B CA 1
ATOM 1333 C C . ILE B 1 132 ? -7.844 -9.159 74.191 1.00 32.52 102 ILE B C 1
ATOM 1334 O O . ILE B 1 132 ? -7.295 -8.744 75.214 1.00 31.87 102 ILE B O 1
ATOM 1339 N N . THR B 1 133 ? -9.165 -9.296 74.095 1.00 33.12 103 THR B N 1
ATOM 1340 C CA . THR B 1 133 ? -10.052 -8.917 75.199 1.00 33.95 103 THR B CA 1
ATOM 1341 C C . THR B 1 133 ? -10.982 -10.077 75.618 1.00 34.51 103 THR B C 1
ATOM 1342 O O . THR B 1 133 ? -11.194 -11.029 74.852 1.00 34.50 103 THR B O 1
#

Organism: Acetivibrio thermocellus (strain ATCC 27405 / DSM 1237 / JCM 9322 / NBRC 103400 / NCIMB 10682 / NRRL B-4536 / VPI 7372) (NCBI:txid203119)

Sequence (175 aa):
INNLVKQAQKQRDERVQEELKEKTVEASAGGGAVTVVATGRKDIKEITIKPEVVDPDDVELQDLILAAVNEALRKADEVTAEISKITNINNLVKQAQKQRDERVQEELKEKTVEASAGGGAVTVVATGRKDIKEITIKPEVVDPDDVELQDLILAAVNEALRKADEVTAEISKIT